Protein AF-C6AEA5-F1 (afdb_monomer_lite)

Foldseek 3Di:
DQAADLAQVLLLVVQVWADPPAKIFHPQLLDDDPDRQWIWGQDPVSDIDIDGPVDDDPVSSVVSCVVVRHHDPPSHDDVVVCVVVVVVVVVVVVVVVVVVVVVVVVVD

Secondary structure (DSSP, 8-state):
------SHHHHHHHTT-EE-SSEEEE--TTS--SS--EEEEE-TTSPEEEEETT---HHHHHHHHHHTTSS-GGGG--HHHHHHHHHHHHHHHHHHHHHHHHHHHTT-

Structure (mmCIF, N/CA/C/O backbone):
data_AF-C6AEA5-F1
#
_entry.id   AF-C6AEA5-F1
#
loop_
_atom_site.group_PDB
_atom_site.id
_atom_site.type_symbol
_atom_site.label_atom_id
_atom_site.label_alt_id
_atom_site.label_comp_id
_atom_site.label_asym_id
_atom_site.label_entity_id
_atom_site.label_seq_id
_atom_site.pdbx_PDB_ins_code
_atom_site.Cartn_x
_atom_site.Cartn_y
_atom_site.Cartn_z
_atom_site.occupancy
_atom_site.B_iso_or_equiv
_atom_site.auth_seq_id
_atom_site.auth_comp_id
_atom_site.auth_asym_id
_atom_site.auth_atom_id
_atom_site.pdbx_PDB_model_num
ATOM 1 N N . MET A 1 1 ? -6.389 -20.471 1.422 1.00 49.03 1 MET A N 1
ATOM 2 C CA . MET A 1 1 ? -5.125 -20.299 2.170 1.00 49.03 1 MET A CA 1
ATOM 3 C C . MET A 1 1 ? -4.811 -18.806 2.166 1.00 49.03 1 MET A C 1
ATOM 5 O O . MET A 1 1 ? -4.460 -18.289 1.117 1.00 49.03 1 MET A O 1
ATOM 9 N N . MET A 1 2 ? -5.099 -18.075 3.250 1.00 54.44 2 MET A N 1
ATOM 10 C CA . MET A 1 2 ? -4.848 -16.624 3.301 1.00 54.44 2 MET A CA 1
ATOM 11 C C . MET A 1 2 ? -3.387 -16.392 3.691 1.00 54.44 2 MET A C 1
ATOM 13 O O . MET A 1 2 ? -2.993 -16.685 4.818 1.00 54.44 2 MET A O 1
ATOM 17 N N . CYS A 1 3 ? -2.577 -15.908 2.756 1.00 59.56 3 CYS A N 1
ATOM 18 C CA . CYS A 1 3 ? -1.175 -15.593 2.998 1.00 59.56 3 CYS A CA 1
ATOM 19 C C . CYS A 1 3 ? -1.077 -14.153 3.515 1.00 59.56 3 CYS A C 1
ATOM 21 O O . CYS A 1 3 ? -1.265 -13.211 2.753 1.00 59.56 3 CYS A O 1
ATOM 23 N N . SER A 1 4 ? -0.790 -13.966 4.806 1.00 66.00 4 SER A N 1
ATOM 24 C CA . SER A 1 4 ? -0.526 -12.631 5.355 1.00 66.00 4 SER A CA 1
ATOM 25 C C . SER A 1 4 ? 0.949 -12.285 5.173 1.00 66.00 4 SER A C 1
ATOM 27 O O . SER A 1 4 ? 1.800 -12.777 5.917 1.00 66.00 4 SER A O 1
ATOM 29 N N . PHE A 1 5 ? 1.262 -11.415 4.217 1.00 72.00 5 PHE A N 1
ATOM 30 C CA . PHE A 1 5 ? 2.634 -10.966 3.990 1.00 72.00 5 PHE A CA 1
ATOM 31 C C . PHE A 1 5 ? 3.004 -9.817 4.936 1.00 72.00 5 PHE A C 1
ATOM 33 O O . PHE A 1 5 ? 2.220 -8.898 5.147 1.00 72.00 5 PHE A O 1
ATOM 40 N N . LYS A 1 6 ? 4.210 -9.866 5.514 1.00 74.19 6 LYS A N 1
ATOM 41 C CA . LYS A 1 6 ? 4.754 -8.804 6.388 1.00 74.19 6 LYS A CA 1
ATOM 42 C C . LYS A 1 6 ? 5.831 -7.949 5.710 1.00 74.19 6 LYS A C 1
ATOM 44 O O . LYS A 1 6 ? 6.353 -7.032 6.326 1.00 74.19 6 LYS A O 1
ATOM 49 N N . ASN A 1 7 ? 6.200 -8.266 4.469 1.00 84.25 7 ASN A N 1
ATOM 50 C CA . ASN A 1 7 ? 7.284 -7.607 3.744 1.00 84.25 7 ASN A CA 1
ATOM 51 C C . ASN A 1 7 ? 6.837 -7.153 2.347 1.00 84.25 7 ASN A C 1
ATOM 53 O O . ASN A 1 7 ? 5.931 -7.726 1.739 1.00 84.25 7 ASN A O 1
ATOM 57 N N . ALA A 1 8 ? 7.504 -6.122 1.829 1.00 89.38 8 ALA A N 1
ATOM 58 C CA . ALA A 1 8 ? 7.199 -5.533 0.530 1.00 89.38 8 ALA A CA 1
ATOM 59 C C . ALA A 1 8 ? 7.424 -6.531 -0.608 1.00 89.38 8 ALA A C 1
ATOM 61 O O . ALA A 1 8 ? 6.632 -6.584 -1.545 1.00 89.38 8 ALA A O 1
ATOM 62 N N . GLN A 1 9 ? 8.454 -7.373 -0.506 1.00 91.19 9 GLN A N 1
ATOM 63 C CA . GLN A 1 9 ? 8.771 -8.378 -1.520 1.00 91.19 9 GLN A CA 1
ATOM 64 C C . GLN A 1 9 ? 7.650 -9.406 -1.706 1.00 91.19 9 GLN A C 1
ATOM 66 O O . GLN A 1 9 ? 7.281 -9.709 -2.841 1.00 91.19 9 GLN A O 1
ATOM 71 N N . GLY A 1 10 ? 7.100 -9.937 -0.612 1.00 89.56 10 GLY A N 1
ATOM 72 C CA . GLY A 1 10 ? 6.011 -10.910 -0.654 1.00 89.56 10 GLY A CA 1
ATOM 73 C C . GLY A 1 10 ? 4.751 -10.314 -1.267 1.00 89.56 10 GLY A C 1
ATOM 74 O O . GLY A 1 10 ? 4.160 -10.921 -2.155 1.00 89.56 10 GLY A O 1
ATOM 75 N N . ILE A 1 11 ? 4.411 -9.082 -0.879 1.00 89.81 11 ILE A N 1
ATOM 76 C CA . ILE A 1 11 ? 3.263 -8.359 -1.440 1.00 89.81 11 ILE A CA 1
ATOM 77 C C . ILE A 1 11 ? 3.477 -8.077 -2.930 1.00 89.81 11 ILE A C 1
ATOM 79 O O . ILE A 1 11 ? 2.590 -8.348 -3.731 1.00 89.81 11 ILE A O 1
ATOM 83 N N . THR A 1 12 ? 4.665 -7.607 -3.321 1.00 93.00 12 THR A N 1
ATOM 84 C CA . THR A 1 12 ? 5.009 -7.341 -4.729 1.00 93.00 12 THR A CA 1
ATOM 85 C C . THR A 1 12 ? 4.824 -8.594 -5.579 1.00 93.00 12 THR A C 1
ATOM 87 O O . THR A 1 12 ? 4.163 -8.550 -6.612 1.00 93.00 12 THR A O 1
ATOM 90 N N . ARG A 1 13 ? 5.362 -9.733 -5.126 1.00 91.75 13 ARG A N 1
ATOM 91 C CA . ARG A 1 13 ? 5.232 -11.013 -5.833 1.00 91.75 13 ARG A CA 1
ATOM 92 C C . ARG A 1 13 ? 3.784 -11.485 -5.911 1.00 91.75 13 ARG A C 1
ATOM 94 O O . ARG A 1 13 ? 3.369 -11.976 -6.954 1.00 91.75 13 ARG A O 1
ATOM 101 N N . ALA A 1 14 ? 3.020 -11.324 -4.835 1.00 90.62 14 ALA A N 1
ATOM 102 C CA . ALA A 1 14 ? 1.621 -11.728 -4.796 1.00 90.62 14 ALA A CA 1
ATOM 103 C C . ALA A 1 14 ? 0.710 -10.842 -5.664 1.00 90.62 14 ALA A C 1
ATOM 105 O O . ALA A 1 14 ? -0.301 -11.316 -6.167 1.00 90.62 14 ALA A O 1
ATOM 106 N N . LEU A 1 15 ? 1.093 -9.585 -5.899 1.00 91.00 15 LEU A N 1
ATOM 107 C CA . LEU A 1 15 ? 0.458 -8.697 -6.878 1.00 91.00 15 LEU A CA 1
ATOM 108 C C . LEU A 1 15 ? 0.947 -8.931 -8.319 1.00 91.00 15 LEU A C 1
ATOM 110 O O . LEU A 1 15 ? 0.634 -8.133 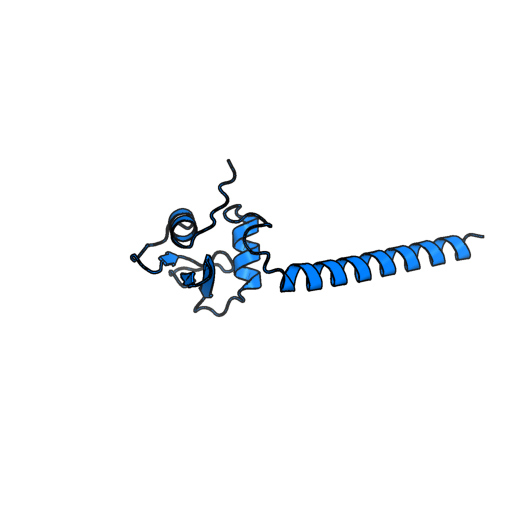-9.200 1.00 91.00 15 LEU A O 1
ATOM 114 N N . HIS A 1 16 ? 1.734 -9.984 -8.565 1.00 90.31 16 HIS A N 1
ATOM 115 C CA . HIS A 1 16 ? 2.366 -10.258 -9.860 1.00 90.31 16 HIS A CA 1
ATOM 116 C C . HIS A 1 16 ? 3.239 -9.095 -10.374 1.00 90.31 16 HIS A C 1
ATOM 118 O O . HIS A 1 16 ? 3.359 -8.872 -11.577 1.00 90.31 16 HIS A O 1
ATOM 124 N N . GLY A 1 17 ? 3.841 -8.341 -9.451 1.00 91.62 17 GLY A N 1
ATOM 125 C CA . GLY A 1 17 ? 4.762 -7.246 -9.738 1.00 91.62 17 GLY A CA 1
ATOM 126 C C . GLY A 1 17 ? 6.221 -7.686 -9.889 1.00 91.62 17 GLY A C 1
ATOM 127 O O . GLY A 1 17 ? 6.566 -8.864 -9.765 1.00 91.62 17 GLY A O 1
ATOM 128 N N . VAL A 1 18 ? 7.102 -6.709 -10.104 1.00 93.75 18 VAL A N 1
ATOM 129 C CA . VAL A 1 18 ? 8.549 -6.906 -10.271 1.00 93.75 18 VAL A CA 1
ATOM 130 C C . VAL A 1 18 ? 9.285 -6.442 -9.018 1.00 93.75 18 VAL A C 1
ATOM 132 O O . VAL A 1 18 ? 9.092 -5.326 -8.542 1.00 93.75 18 VAL A O 1
ATOM 135 N N . TRP A 1 19 ? 10.152 -7.296 -8.469 1.00 94.12 19 TRP A N 1
ATOM 136 C CA . TRP A 1 19 ? 11.005 -6.955 -7.329 1.00 94.12 19 TRP A CA 1
ATOM 137 C C . TRP A 1 19 ? 12.408 -6.555 -7.798 1.00 94.12 19 TRP A C 1
ATOM 139 O O . TRP A 1 19 ? 13.089 -7.348 -8.441 1.00 94.12 19 TRP A O 1
ATOM 149 N N . HIS A 1 20 ? 12.867 -5.364 -7.416 1.00 92.31 20 HIS A N 1
ATOM 150 C CA . HIS A 1 20 ? 14.159 -4.779 -7.803 1.00 92.31 20 HIS A CA 1
ATOM 151 C C . HIS A 1 20 ? 15.229 -4.887 -6.699 1.00 92.31 20 HIS A C 1
ATOM 153 O O . HIS A 1 20 ? 16.200 -4.135 -6.673 1.00 92.31 20 HIS A O 1
ATOM 159 N N . GLY A 1 21 ? 15.053 -5.790 -5.732 1.00 90.31 21 GLY A N 1
ATOM 160 C CA . GLY A 1 21 ? 16.014 -6.035 -4.650 1.00 90.31 21 GLY A CA 1
ATOM 161 C C . GLY A 1 21 ? 15.762 -5.194 -3.398 1.00 90.31 21 GLY A C 1
ATOM 162 O O . GLY A 1 21 ? 15.700 -5.754 -2.308 1.00 90.31 21 GLY A O 1
ATOM 163 N N . ARG A 1 22 ? 15.573 -3.875 -3.546 1.00 89.06 22 ARG A N 1
ATOM 164 C CA . ARG A 1 22 ? 15.273 -2.955 -2.422 1.00 89.06 22 ARG A CA 1
ATOM 165 C C . ARG A 1 22 ? 13.812 -2.514 -2.356 1.00 89.06 22 ARG A C 1
ATOM 167 O O . ARG A 1 22 ? 13.288 -2.258 -1.275 1.00 89.06 22 ARG A O 1
ATOM 174 N N . TYR A 1 23 ? 13.171 -2.429 -3.511 1.00 93.00 23 TYR A N 1
ATOM 175 C CA . TYR A 1 23 ? 11.776 -2.052 -3.670 1.00 93.00 23 TYR A CA 1
ATOM 176 C C . TYR A 1 23 ? 11.145 -2.913 -4.763 1.00 93.00 23 TYR A C 1
ATOM 178 O O . TYR A 1 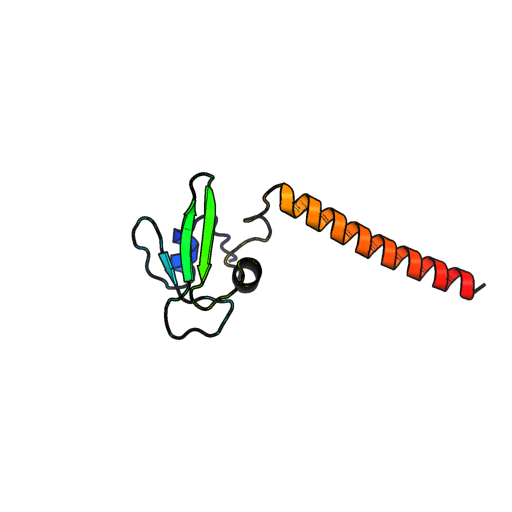23 ? 11.843 -3.562 -5.545 1.00 93.00 23 TYR A O 1
ATOM 186 N N . GLY A 1 24 ? 9.824 -2.925 -4.810 1.00 94.62 24 GLY A N 1
ATOM 187 C CA . GLY A 1 24 ? 9.031 -3.596 -5.817 1.00 94.62 24 GLY A CA 1
ATOM 188 C C . GLY A 1 24 ? 8.072 -2.635 -6.489 1.00 94.62 24 GLY A C 1
ATOM 189 O O . GLY A 1 24 ? 7.668 -1.631 -5.904 1.00 94.62 24 GLY A O 1
ATOM 190 N N . THR A 1 25 ? 7.715 -2.958 -7.721 1.00 94.94 25 THR A N 1
ATOM 191 C CA . THR A 1 25 ? 6.711 -2.242 -8.498 1.00 94.94 25 THR A CA 1
ATOM 192 C C . THR A 1 25 ? 5.575 -3.195 -8.835 1.00 94.94 25 THR A C 1
ATOM 194 O O . THR A 1 25 ? 5.798 -4.342 -9.223 1.00 94.94 25 THR A O 1
ATOM 197 N N . ALA A 1 26 ? 4.341 -2.749 -8.643 1.00 94.50 26 ALA A N 1
ATOM 198 C CA . ALA A 1 26 ? 3.147 -3.534 -8.919 1.00 94.50 26 ALA A CA 1
ATOM 199 C C . ALA A 1 26 ? 2.012 -2.631 -9.405 1.00 94.50 26 ALA A C 1
ATOM 201 O O . ALA A 1 26 ? 2.092 -1.404 -9.333 1.00 94.50 26 ALA A O 1
ATOM 202 N N . ARG A 1 27 ? 0.932 -3.238 -9.900 1.00 94.19 27 ARG A N 1
ATOM 203 C CA . ARG A 1 27 ? -0.313 -2.505 -10.142 1.00 94.19 27 ARG A CA 1
ATOM 204 C C . ARG A 1 27 ? -0.984 -2.211 -8.809 1.00 94.19 27 ARG A C 1
ATOM 206 O O . ARG A 1 27 ? -1.000 -3.059 -7.914 1.00 94.19 27 ARG A O 1
ATOM 213 N N . CYS A 1 28 ? -1.511 -1.003 -8.669 1.00 92.62 28 CYS A N 1
ATOM 214 C CA . CYS A 1 28 ? -2.239 -0.637 -7.469 1.00 92.62 28 CYS A CA 1
ATOM 215 C C . CYS A 1 28 ? -3.582 -1.384 -7.441 1.00 92.62 28 CYS A C 1
ATOM 217 O O . CYS A 1 28 ? -4.304 -1.329 -8.427 1.00 92.62 28 CYS A O 1
ATOM 219 N N . PRO A 1 29 ? -3.954 -2.060 -6.342 1.00 90.75 29 PRO A N 1
ATOM 220 C CA . PRO A 1 29 ? -5.260 -2.708 -6.235 1.00 90.75 29 PRO A CA 1
ATOM 221 C C . PRO A 1 29 ? -6.390 -1.738 -5.842 1.00 90.75 29 PRO A C 1
ATOM 223 O O . PRO A 1 29 ? -7.547 -2.148 -5.782 1.00 90.75 29 PRO A O 1
ATOM 226 N N . ALA A 1 30 ? -6.072 -0.481 -5.504 1.00 90.19 30 ALA A N 1
ATOM 227 C CA . ALA A 1 30 ? -7.059 0.519 -5.086 1.00 90.19 30 ALA A CA 1
ATOM 228 C C . ALA A 1 30 ? -7.749 1.230 -6.262 1.00 90.19 30 ALA A C 1
ATOM 230 O O . ALA A 1 30 ? -8.816 1.810 -6.073 1.00 90.19 30 ALA A O 1
ATOM 231 N N . HIS A 1 31 ? -7.178 1.152 -7.464 1.00 89.00 31 HIS A N 1
ATOM 232 C CA . HIS A 1 31 ? -7.772 1.646 -8.703 1.00 89.00 31 HIS A CA 1
ATOM 233 C C . HIS A 1 31 ? -7.514 0.654 -9.836 1.00 89.00 31 HIS A C 1
ATOM 235 O O . HIS A 1 31 ? -6.653 -0.213 -9.720 1.00 89.00 31 HIS A O 1
ATOM 241 N N . ASP A 1 32 ? -8.266 0.769 -10.928 1.00 83.19 32 ASP A N 1
ATOM 242 C CA . ASP A 1 32 ? -8.003 -0.035 -12.119 1.00 83.19 32 ASP A CA 1
ATOM 243 C C . ASP A 1 32 ? -6.820 0.564 -12.885 1.00 83.19 32 ASP A C 1
ATOM 245 O O . ASP A 1 32 ? -6.910 1.660 -13.447 1.00 83.19 32 ASP A O 1
ATOM 249 N N . ASP A 1 33 ? -5.686 -0.130 -12.843 1.00 82.25 33 ASP A N 1
ATOM 250 C CA . ASP A 1 33 ? -4.434 0.341 -13.413 1.00 82.25 33 ASP A CA 1
ATOM 251 C C . ASP A 1 33 ? -3.977 -0.518 -14.587 1.00 82.25 33 ASP A C 1
ATOM 253 O O . ASP A 1 33 ? -3.960 -1.751 -14.534 1.00 82.25 33 ASP A O 1
ATOM 257 N N . ARG A 1 34 ? -3.507 0.147 -15.642 1.00 83.12 34 ARG A N 1
ATOM 258 C CA . ARG A 1 34 ? -2.910 -0.518 -16.805 1.00 83.12 34 ARG A CA 1
ATOM 259 C C . ARG A 1 34 ? -1.407 -0.728 -16.621 1.00 83.12 34 ARG A C 1
ATOM 261 O O . ARG A 1 34 ? -0.858 -1.713 -17.127 1.00 83.12 34 ARG A O 1
ATOM 268 N N . LEU A 1 35 ? -0.750 0.155 -15.868 1.00 84.75 35 LEU A N 1
ATOM 269 C CA . LEU A 1 35 ? 0.698 0.177 -15.655 1.00 84.75 35 LEU A CA 1
ATOM 270 C C . LEU A 1 35 ? 1.038 -0.040 -14.169 1.00 84.75 35 LEU A C 1
ATOM 272 O O . LEU A 1 35 ? 0.181 0.106 -13.307 1.00 84.75 35 LEU A O 1
ATOM 276 N N . PRO A 1 36 ? 2.265 -0.455 -13.820 1.00 87.44 36 PRO A N 1
ATOM 277 C CA . PRO A 1 36 ? 2.646 -0.599 -12.420 1.00 87.44 36 PRO A CA 1
ATOM 278 C C . PRO A 1 36 ? 2.860 0.781 -11.768 1.00 87.44 36 PRO A C 1
ATOM 280 O O . PRO A 1 36 ? 3.961 1.323 -11.817 1.00 87.44 36 PRO A O 1
ATOM 283 N N . SER A 1 37 ? 1.818 1.365 -11.164 1.00 90.62 37 SER A N 1
ATOM 284 C CA . SER A 1 37 ? 1.917 2.654 -10.448 1.00 90.62 37 SER A CA 1
ATOM 285 C C . SER A 1 37 ? 2.170 2.541 -8.942 1.00 90.62 37 SER A C 1
ATOM 287 O O . SER A 1 37 ? 2.327 3.565 -8.275 1.00 90.62 37 SER A O 1
ATOM 289 N N . LEU A 1 38 ? 2.175 1.331 -8.378 1.00 92.81 38 LEU A N 1
ATOM 290 C CA . LEU A 1 38 ? 2.399 1.113 -6.952 1.00 92.81 38 LEU A CA 1
ATOM 291 C C . LEU A 1 38 ? 3.863 0.753 -6.695 1.00 92.81 38 LEU A C 1
ATOM 293 O O . LEU A 1 38 ? 4.354 -0.268 -7.174 1.00 92.81 38 LEU A O 1
ATOM 297 N N . SER A 1 39 ? 4.530 1.564 -5.880 1.00 93.62 39 SER A N 1
ATOM 298 C CA . SER A 1 39 ? 5.852 1.282 -5.328 1.00 93.62 39 SER A CA 1
ATOM 299 C C . SER A 1 39 ? 5.726 0.720 -3.913 1.00 93.62 39 SER A C 1
ATOM 301 O O . SER A 1 39 ? 4.986 1.252 -3.079 1.00 93.62 39 SER A O 1
ATOM 303 N N . LEU A 1 40 ? 6.448 -0.369 -3.658 1.00 92.38 40 LEU A N 1
ATOM 304 C CA . LEU A 1 40 ? 6.476 -1.108 -2.400 1.00 92.38 40 LEU A CA 1
ATOM 305 C C . LEU A 1 40 ? 7.915 -1.195 -1.891 1.00 92.38 40 LEU A C 1
ATOM 307 O O . LEU A 1 40 ? 8.776 -1.732 -2.579 1.00 92.38 40 LEU A O 1
ATOM 311 N N . ALA A 1 41 ? 8.189 -0.752 -0.669 1.00 91.12 41 ALA A N 1
ATOM 312 C CA . ALA A 1 41 ? 9.517 -0.890 -0.069 1.00 91.12 41 ALA A CA 1
ATOM 313 C C . ALA A 1 41 ? 9.444 -1.254 1.416 1.00 91.12 41 ALA A C 1
ATOM 315 O O . ALA A 1 41 ? 8.450 -0.992 2.093 1.00 91.12 41 ALA A O 1
ATOM 316 N N . ASN A 1 42 ? 10.516 -1.861 1.926 1.00 87.38 42 ASN A N 1
ATOM 317 C CA . ASN A 1 42 ? 10.699 -2.044 3.362 1.00 87.38 42 ASN A CA 1
ATOM 318 C C . ASN A 1 42 ? 11.423 -0.813 3.920 1.00 87.38 42 ASN A C 1
ATOM 320 O O . ASN A 1 42 ? 12.534 -0.507 3.492 1.00 87.38 42 ASN A O 1
ATOM 324 N N . GLY A 1 43 ? 10.795 -0.111 4.860 1.00 82.12 43 GLY A N 1
ATOM 325 C CA . GLY A 1 43 ? 11.424 0.961 5.627 1.00 82.12 43 GLY A CA 1
ATOM 326 C C . GLY A 1 43 ? 12.343 0.427 6.732 1.00 82.12 43 GLY A C 1
ATOM 327 O O . GLY A 1 43 ? 12.332 -0.763 7.050 1.00 82.12 43 GLY A O 1
ATOM 328 N N . HIS A 1 44 ? 13.113 1.331 7.342 1.00 74.25 44 HIS A N 1
ATOM 329 C CA . HIS A 1 44 ? 14.128 1.000 8.349 1.00 74.25 44 HIS A CA 1
ATOM 330 C C . HIS A 1 44 ? 13.556 0.369 9.637 1.00 74.25 44 HIS A C 1
ATOM 332 O O . HIS A 1 44 ? 14.229 -0.453 10.247 1.00 74.25 44 HIS A O 1
ATOM 338 N N . ASP A 1 45 ? 12.292 0.641 9.987 1.00 71.62 45 ASP A N 1
ATOM 339 C CA . ASP A 1 45 ? 11.639 0.130 11.209 1.00 71.62 45 ASP A CA 1
ATOM 340 C C . ASP A 1 45 ? 10.704 -1.066 10.959 1.00 71.62 45 ASP A C 1
ATOM 342 O O . ASP A 1 45 ? 9.652 -1.188 11.589 1.00 71.62 45 ASP A O 1
ATOM 346 N N . ALA A 1 46 ? 11.010 -1.902 9.960 1.00 70.44 46 ALA A N 1
ATOM 347 C CA . ALA A 1 46 ? 10.118 -2.972 9.484 1.00 70.44 46 ALA A CA 1
ATOM 348 C C . ALA A 1 46 ? 8.723 -2.476 9.036 1.00 70.44 46 ALA A C 1
ATOM 350 O O . ALA A 1 46 ? 7.777 -3.254 8.903 1.00 70.44 46 ALA A O 1
ATOM 351 N N . ARG A 1 47 ? 8.596 -1.170 8.774 1.00 77.50 47 ARG A N 1
ATOM 352 C CA . ARG A 1 47 ? 7.381 -0.537 8.258 1.00 77.50 47 ARG A CA 1
ATOM 353 C C . ARG A 1 47 ? 7.307 -0.719 6.751 1.00 77.50 47 ARG A C 1
ATOM 355 O O . ARG A 1 47 ? 8.301 -0.543 6.048 1.00 77.50 47 ARG A O 1
ATOM 362 N N . LEU A 1 48 ? 6.120 -1.032 6.246 1.00 82.31 48 LEU A N 1
ATOM 363 C CA . LEU A 1 48 ? 5.885 -1.078 4.809 1.00 82.31 48 LEU A CA 1
ATOM 364 C C . LEU A 1 48 ? 5.711 0.346 4.271 1.00 82.31 48 LEU A C 1
ATOM 366 O O . LEU A 1 48 ? 4.860 1.094 4.752 1.00 82.31 48 LEU A O 1
ATOM 370 N N . LEU A 1 49 ? 6.479 0.696 3.248 1.00 87.94 49 LEU A N 1
ATOM 371 C CA . LEU A 1 49 ? 6.301 1.927 2.493 1.00 87.94 49 LEU A CA 1
ATOM 372 C C . LEU A 1 49 ? 5.505 1.606 1.232 1.00 87.94 49 LEU A C 1
ATOM 374 O O . LEU A 1 49 ? 5.897 0.745 0.444 1.00 87.94 49 LEU A O 1
ATOM 378 N N . LEU A 1 50 ? 4.377 2.294 1.075 1.00 88.81 50 LEU A N 1
ATOM 379 C CA . LEU A 1 50 ? 3.486 2.175 -0.071 1.00 88.81 50 LEU A CA 1
ATOM 380 C C . LEU A 1 50 ? 3.293 3.554 -0.665 1.00 88.81 50 LEU A C 1
ATOM 382 O O . LEU A 1 50 ? 2.900 4.483 0.042 1.00 88.81 50 LEU A O 1
ATOM 386 N N . TYR A 1 51 ? 3.537 3.667 -1.960 1.00 90.44 51 TYR A N 1
ATOM 387 C CA . TYR A 1 51 ? 3.324 4.909 -2.677 1.00 90.44 51 TYR A CA 1
ATOM 388 C C . TYR A 1 51 ? 2.719 4.622 -4.041 1.00 90.44 51 TYR A C 1
ATOM 390 O O . TYR A 1 51 ? 3.280 3.853 -4.820 1.00 90.44 51 TYR A O 1
ATOM 398 N N . CYS A 1 52 ? 1.568 5.226 -4.318 1.00 93.31 52 CYS A N 1
ATOM 399 C CA . CYS A 1 52 ? 0.908 5.120 -5.608 1.00 93.31 52 CYS A CA 1
ATOM 400 C C . CYS A 1 52 ? 1.064 6.434 -6.374 1.00 93.31 52 CYS A C 1
ATOM 402 O O . CYS A 1 52 ? 0.572 7.472 -5.934 1.00 93.31 52 CYS A O 1
ATOM 404 N N . TYR A 1 53 ? 1.701 6.376 -7.544 1.00 89.25 53 TYR A N 1
ATOM 405 C CA . TYR A 1 53 ? 1.914 7.550 -8.399 1.00 89.25 53 TYR A CA 1
ATOM 406 C C . TYR A 1 53 ? 0.616 8.099 -9.013 1.00 89.25 53 TYR A C 1
ATOM 408 O O . TYR A 1 53 ? 0.586 9.248 -9.438 1.00 89.25 53 TYR A O 1
ATOM 416 N N . ALA A 1 54 ? -0.461 7.307 -9.036 1.00 87.88 54 ALA A N 1
ATOM 417 C CA . ALA A 1 54 ? -1.774 7.742 -9.516 1.00 87.88 54 ALA A CA 1
ATOM 418 C C . ALA A 1 54 ? -2.561 8.574 -8.482 1.00 87.88 54 ALA A C 1
ATOM 420 O O . ALA A 1 54 ? -3.601 9.133 -8.817 1.00 87.88 54 ALA A O 1
ATOM 421 N N . GLY A 1 55 ? -2.077 8.665 -7.235 1.00 88.88 55 GLY A N 1
ATOM 422 C CA . GLY A 1 55 ? -2.683 9.493 -6.188 1.00 88.88 55 GLY A CA 1
ATOM 423 C C . GLY A 1 55 ? -3.590 8.757 -5.198 1.00 88.88 55 GLY A C 1
ATOM 424 O O . GLY A 1 55 ? -4.239 9.415 -4.387 1.00 88.88 55 GLY A O 1
ATOM 425 N N . CYS A 1 56 ? -3.632 7.419 -5.204 1.00 90.88 56 CYS A N 1
ATOM 426 C CA . CYS A 1 56 ? -4.348 6.676 -4.162 1.00 90.88 56 CYS A CA 1
ATOM 427 C C . CYS A 1 56 ? -3.753 6.951 -2.780 1.00 90.88 56 CYS A C 1
ATOM 429 O O . CYS A 1 56 ? -2.533 6.924 -2.586 1.00 90.88 56 CYS A O 1
ATOM 431 N N . SER A 1 57 ? -4.624 7.143 -1.793 1.00 86.81 57 SER A N 1
ATOM 432 C CA . SER A 1 57 ? -4.187 7.305 -0.415 1.00 86.81 57 SER A CA 1
ATOM 433 C C . SER A 1 57 ? -3.638 5.991 0.142 1.00 86.81 57 SER A C 1
ATOM 435 O O . SER A 1 57 ? -4.071 4.893 -0.218 1.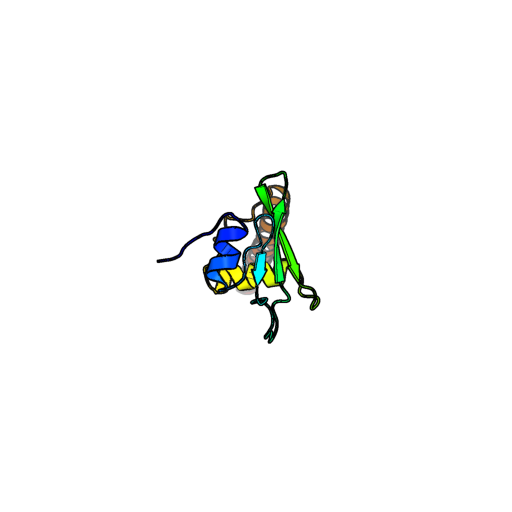00 86.81 57 SER A O 1
ATOM 437 N N . PHE A 1 58 ? -2.723 6.093 1.107 1.00 85.25 58 PHE A N 1
ATOM 438 C CA . PHE A 1 58 ? -2.178 4.925 1.802 1.00 85.25 58 PHE A CA 1
ATOM 439 C C . PHE A 1 58 ? -3.294 4.020 2.353 1.00 85.25 58 PHE A C 1
ATOM 441 O O . PHE A 1 58 ? -3.251 2.801 2.210 1.00 85.25 58 PHE A O 1
ATOM 448 N N . ARG A 1 59 ? -4.348 4.616 2.927 1.00 84.12 59 ARG A N 1
ATOM 449 C CA . ARG A 1 59 ? -5.474 3.885 3.521 1.00 84.12 59 ARG A CA 1
ATOM 450 C C . ARG A 1 59 ? -6.269 3.081 2.490 1.00 84.12 59 ARG A C 1
ATOM 452 O O . ARG A 1 59 ? -6.664 1.958 2.799 1.00 84.12 59 ARG A O 1
ATOM 459 N N . GLU A 1 60 ? -6.487 3.622 1.295 1.00 86.75 60 GLU A N 1
ATOM 460 C CA . GLU A 1 60 ? -7.180 2.917 0.209 1.00 86.75 60 GLU A CA 1
ATOM 461 C C . GLU A 1 60 ? -6.374 1.716 -0.276 1.00 86.75 60 GLU A C 1
ATOM 463 O O . GLU A 1 60 ? -6.921 0.620 -0.400 1.00 86.75 60 GLU A O 1
ATOM 468 N N . ILE A 1 61 ? -5.061 1.890 -0.450 1.00 88.69 61 ILE A N 1
ATOM 469 C CA . ILE A 1 61 ? -4.148 0.810 -0.843 1.00 88.69 61 ILE A CA 1
ATOM 470 C C . ILE A 1 61 ? -4.190 -0.315 0.199 1.00 88.69 61 ILE A C 1
ATOM 472 O O . ILE A 1 61 ? -4.373 -1.480 -0.155 1.00 88.69 61 ILE A O 1
ATOM 476 N N . ILE A 1 62 ? -4.105 0.016 1.493 1.00 86.56 62 ILE A N 1
ATOM 477 C CA . ILE A 1 62 ? -4.207 -0.970 2.578 1.00 86.56 62 ILE A CA 1
ATOM 478 C C . ILE A 1 62 ? -5.549 -1.696 2.569 1.00 86.56 62 ILE A C 1
ATOM 480 O O . ILE A 1 62 ? -5.587 -2.923 2.667 1.00 86.56 62 ILE A O 1
ATOM 484 N N . GLN A 1 63 ? -6.659 -0.967 2.453 1.00 85.50 63 GLN A N 1
ATOM 485 C CA . GLN A 1 63 ? -7.980 -1.587 2.418 1.00 85.50 63 GLN A CA 1
ATOM 486 C C . GLN A 1 63 ? -8.132 -2.527 1.225 1.00 85.50 63 GLN A C 1
ATOM 488 O O . GLN A 1 63 ? -8.665 -3.624 1.394 1.00 85.50 63 GLN A O 1
ATOM 493 N N . ALA A 1 64 ? -7.642 -2.132 0.051 1.00 89.69 64 ALA A N 1
ATOM 494 C CA . ALA A 1 64 ? -7.650 -2.972 -1.135 1.00 89.69 64 ALA A CA 1
ATOM 495 C C . ALA A 1 64 ? -6.822 -4.248 -0.920 1.00 89.69 64 ALA A C 1
ATOM 497 O O . ALA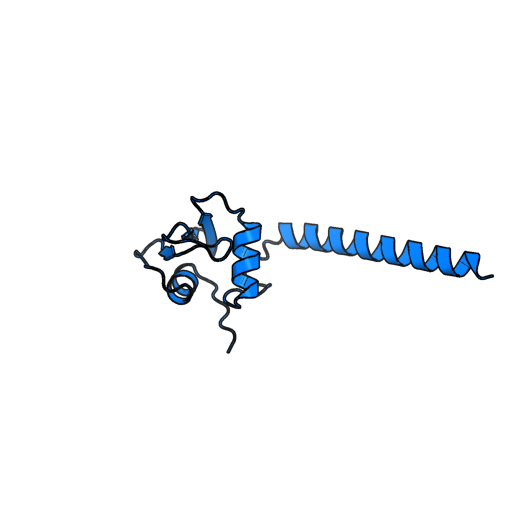 A 1 64 ? -7.336 -5.342 -1.140 1.00 89.69 64 ALA A O 1
ATOM 498 N N . LEU A 1 65 ? -5.604 -4.128 -0.380 1.00 87.69 65 LEU A N 1
ATOM 499 C CA . LEU A 1 65 ? -4.732 -5.266 -0.059 1.00 87.69 65 LEU A CA 1
ATOM 500 C C . LEU A 1 65 ? -5.354 -6.235 0.965 1.00 87.69 65 LEU A C 1
ATOM 502 O 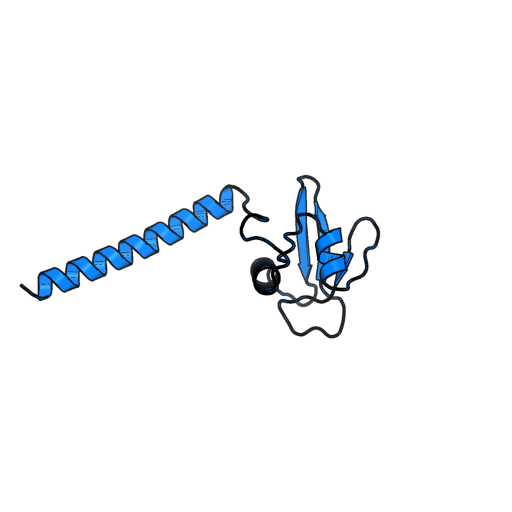O . LEU A 1 65 ? -5.195 -7.452 0.845 1.00 87.69 65 LEU A O 1
ATOM 506 N N . ILE A 1 66 ? -6.086 -5.717 1.957 1.00 85.94 66 ILE A N 1
ATOM 507 C CA . ILE A 1 66 ? -6.834 -6.534 2.926 1.00 85.94 66 ILE A CA 1
ATOM 508 C C . ILE A 1 66 ? -8.016 -7.239 2.248 1.00 85.94 66 ILE A C 1
ATOM 510 O O . ILE A 1 66 ? -8.256 -8.413 2.522 1.00 85.94 66 ILE A O 1
ATOM 514 N N . ARG A 1 67 ? -8.753 -6.552 1.361 1.00 84.25 67 ARG A N 1
ATOM 515 C CA . ARG A 1 67 ? -9.902 -7.129 0.635 1.00 84.25 67 ARG A CA 1
ATOM 516 C C . ARG A 1 67 ? -9.495 -8.317 -0.232 1.00 84.25 67 ARG A C 1
ATOM 518 O O . ARG A 1 67 ? -10.210 -9.311 -0.249 1.00 84.25 67 ARG A O 1
ATOM 525 N N . ILE A 1 68 ? -8.340 -8.236 -0.891 1.00 86.06 68 ILE A N 1
ATOM 526 C CA . ILE A 1 68 ? -7.783 -9.344 -1.683 1.00 86.06 68 ILE A CA 1
ATOM 527 C C . ILE A 1 68 ? -7.050 -10.392 -0.827 1.00 86.06 68 ILE A C 1
ATOM 529 O O . ILE A 1 68 ? -6.588 -11.403 -1.346 1.00 86.06 68 ILE A O 1
ATOM 533 N N . GLY A 1 69 ? -6.944 -10.174 0.488 1.00 83.44 69 GLY A N 1
ATOM 534 C CA . GLY A 1 69 ? -6.400 -11.146 1.436 1.00 83.44 69 GLY A CA 1
ATOM 535 C C . GLY A 1 69 ? -4.874 -11.253 1.470 1.00 83.44 69 GLY A C 1
ATOM 536 O O . GLY A 1 69 ? -4.365 -12.211 2.047 1.00 83.44 69 GLY A O 1
ATOM 537 N N . LEU A 1 70 ? -4.146 -10.289 0.893 1.00 83.75 70 LEU A N 1
ATOM 538 C CA . LEU A 1 70 ? -2.674 -10.258 0.916 1.00 83.75 70 LEU A CA 1
ATOM 539 C C . LEU A 1 70 ? -2.105 -9.700 2.225 1.00 83.75 70 LEU A C 1
ATOM 541 O O . LEU A 1 70 ? -0.941 -9.931 2.559 1.00 83.75 70 LEU A O 1
ATOM 545 N N . LEU A 1 71 ? -2.927 -8.964 2.973 1.00 79.25 71 LEU A N 1
ATOM 546 C CA . LEU A 1 71 ? -2.558 -8.358 4.243 1.00 79.25 71 LEU A CA 1
ATOM 547 C C . LEU A 1 71 ? -3.582 -8.688 5.324 1.00 79.25 71 LEU A C 1
ATOM 549 O O . LEU A 1 71 ? -4.786 -8.497 5.155 1.00 79.25 71 LEU A O 1
ATOM 553 N N . GLY A 1 72 ? -3.090 -9.169 6.465 1.00 69.19 72 GLY A N 1
ATOM 554 C CA . GLY A 1 72 ? -3.905 -9.322 7.662 1.00 69.19 72 GLY A CA 1
ATOM 555 C C . GLY A 1 72 ? -4.214 -7.962 8.282 1.00 69.19 72 GLY A C 1
ATOM 556 O O . GLY A 1 72 ? -3.370 -7.065 8.272 1.00 69.19 72 GLY A O 1
ATOM 557 N N . LYS A 1 73 ? -5.390 -7.820 8.912 1.00 63.41 73 LYS A N 1
ATOM 558 C CA . LYS A 1 73 ? -5.735 -6.613 9.693 1.00 63.41 73 LYS A CA 1
ATOM 559 C C . LYS A 1 73 ? -4.643 -6.255 10.711 1.00 63.41 73 LYS A C 1
ATOM 561 O O . LYS A 1 73 ? -4.483 -5.080 11.002 1.00 63.41 73 LYS A O 1
ATOM 566 N N . GLN A 1 74 ? -3.882 -7.246 11.199 1.00 59.25 74 GLN A N 1
ATOM 567 C CA . GLN A 1 74 ? -2.789 -7.047 12.152 1.00 59.25 74 GLN A CA 1
ATOM 568 C C . GLN A 1 74 ? -1.477 -6.483 11.590 1.00 59.25 74 GLN A C 1
ATOM 570 O O . GLN A 1 74 ? -0.642 -6.031 12.366 1.00 59.25 74 GLN A O 1
ATOM 575 N N . ALA A 1 75 ? -1.273 -6.490 10.273 1.00 58.28 75 ALA A N 1
ATOM 576 C CA . ALA A 1 75 ? 0.031 -6.212 9.668 1.00 58.28 75 ALA A CA 1
ATOM 577 C C . ALA A 1 75 ? 0.447 -4.724 9.672 1.00 58.28 75 ALA A C 1
ATOM 579 O O . ALA A 1 75 ? 1.581 -4.419 9.321 1.00 58.28 75 ALA A O 1
ATOM 580 N N . PHE A 1 76 ? -0.438 -3.812 10.091 1.00 54.78 76 PHE A N 1
ATOM 581 C CA . PHE A 1 76 ? -0.205 -2.358 10.080 1.00 54.78 76 PHE A CA 1
ATOM 582 C C . PHE A 1 76 ? -0.513 -1.652 11.400 1.00 54.78 76 PHE A C 1
ATOM 584 O O . PHE A 1 76 ? -0.594 -0.425 11.424 1.00 54.78 76 PHE A O 1
ATOM 591 N N . PHE A 1 77 ? -0.711 -2.388 12.496 1.00 49.97 77 PHE A N 1
ATOM 592 C CA . PHE A 1 77 ? -0.966 -1.750 13.786 1.00 49.97 77 PHE A CA 1
ATOM 593 C C . PHE A 1 77 ? 0.315 -1.119 14.336 1.00 49.97 77 PHE A C 1
ATOM 595 O O . PHE A 1 77 ? 1.025 -1.707 15.146 1.00 49.97 77 PHE A O 1
ATOM 602 N N . ASP A 1 78 ? 0.594 0.108 13.904 1.00 51.06 78 ASP A N 1
ATOM 603 C CA . ASP A 1 78 ? 1.321 1.054 14.737 1.00 51.06 78 ASP A CA 1
ATOM 604 C C . ASP A 1 78 ? 0.438 1.384 15.956 1.00 51.06 78 ASP A C 1
ATOM 606 O O . ASP A 1 78 ? -0.780 1.562 15.812 1.00 51.06 78 ASP A O 1
ATOM 610 N N . LYS A 1 79 ? 1.024 1.465 17.159 1.00 51.12 79 LYS A N 1
ATOM 611 C CA . LYS A 1 79 ? 0.280 1.700 18.419 1.00 51.12 79 LYS A CA 1
ATOM 612 C C . LYS A 1 79 ? -0.610 2.951 18.349 1.00 51.12 79 LYS A C 1
ATOM 614 O O . LYS A 1 79 ? -1.675 2.984 18.960 1.00 51.12 79 LYS A O 1
ATOM 619 N N . ALA A 1 80 ? -0.197 3.955 17.575 1.00 51.81 80 ALA A N 1
ATOM 620 C CA . ALA A 1 80 ? -0.900 5.227 17.426 1.00 51.81 80 ALA A CA 1
ATOM 621 C C . ALA A 1 80 ? -2.254 5.112 16.691 1.00 51.81 80 ALA A C 1
ATOM 623 O O . ALA A 1 80 ? -3.214 5.790 17.060 1.00 51.81 80 ALA A O 1
ATOM 624 N N . TYR A 1 81 ? -2.376 4.236 15.683 1.00 56.03 81 TYR A N 1
ATOM 625 C CA . TYR A 1 81 ? -3.628 4.098 14.921 1.00 56.03 81 TYR A CA 1
ATOM 626 C C . TYR A 1 81 ? -4.653 3.223 15.650 1.00 56.03 81 TYR A C 1
ATOM 628 O O . TYR A 1 81 ? -5.855 3.456 15.526 1.00 56.03 81 TYR A O 1
ATOM 636 N N . ASP A 1 82 ? -4.199 2.248 16.444 1.00 54.78 82 ASP A N 1
ATOM 637 C CA . ASP A 1 82 ? -5.086 1.431 17.278 1.00 54.78 82 ASP A CA 1
ATOM 638 C C . ASP A 1 82 ? -5.705 2.247 18.421 1.00 54.78 82 ASP A C 1
ATOM 640 O O . ASP A 1 82 ? -6.899 2.116 18.680 1.00 54.78 82 ASP A O 1
ATOM 644 N N . GLN A 1 83 ? -4.956 3.179 19.027 1.00 56.81 83 GLN A N 1
ATOM 645 C CA . GLN A 1 83 ? -5.521 4.142 19.981 1.00 56.81 83 GLN A CA 1
ATOM 646 C C . GLN A 1 83 ? -6.607 5.015 19.337 1.00 56.81 83 GLN A C 1
ATOM 648 O O . GLN A 1 83 ? -7.707 5.131 19.881 1.00 56.81 83 GLN A O 1
ATOM 653 N N . MET A 1 84 ? -6.347 5.566 18.148 1.00 53.09 84 MET A N 1
ATOM 654 C CA . MET A 1 84 ? -7.320 6.401 17.434 1.00 53.09 84 MET A CA 1
ATOM 655 C C . MET A 1 84 ? -8.564 5.606 16.993 1.00 53.09 84 MET A C 1
ATOM 657 O O . MET A 1 84 ? -9.695 6.085 17.112 1.00 53.09 84 MET A O 1
ATOM 661 N N . LEU A 1 85 ? -8.387 4.366 16.524 1.00 57.91 85 LEU A N 1
ATOM 662 C CA . LEU A 1 85 ? -9.489 3.499 16.099 1.00 57.91 85 LEU A CA 1
ATOM 663 C C . LEU A 1 85 ? -10.301 2.970 17.291 1.00 57.91 85 LEU A C 1
ATOM 665 O O 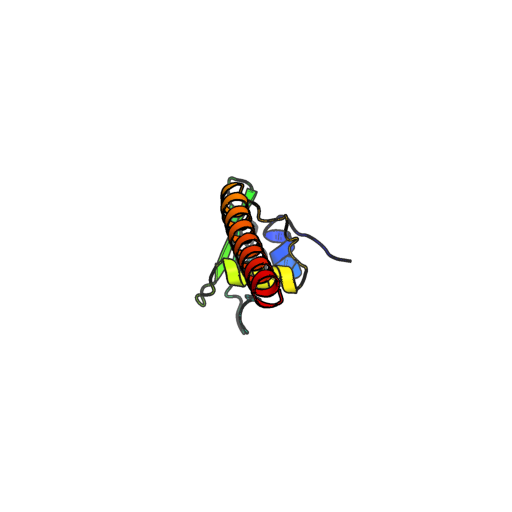. LEU A 1 85 ? -11.522 2.847 17.193 1.00 57.91 85 LEU A O 1
ATOM 669 N N . SER A 1 86 ? -9.647 2.676 18.415 1.00 56.03 86 SER A N 1
ATOM 670 C CA . SER A 1 86 ? -10.303 2.290 19.668 1.00 56.03 86 SER A CA 1
ATOM 671 C C . SER A 1 86 ? -11.160 3.431 20.211 1.00 56.03 86 SER A C 1
ATOM 673 O O . SER A 1 86 ? -12.311 3.203 20.578 1.00 56.03 86 SER A O 1
ATOM 675 N N . PHE A 1 87 ? -10.666 4.670 20.137 1.00 58.03 87 PHE A N 1
ATOM 676 C CA . PHE A 1 87 ? -11.442 5.857 20.493 1.00 58.03 87 PHE A CA 1
ATOM 677 C C . PHE A 1 87 ? -12.658 6.051 19.569 1.00 58.03 87 PHE A C 1
ATOM 679 O O . PHE A 1 87 ? -13.777 6.264 20.031 1.00 58.03 87 PHE A O 1
ATOM 686 N N . SER A 1 88 ? -12.486 5.873 18.254 1.00 60.88 88 SER A N 1
ATOM 687 C CA . SER A 1 88 ? -13.584 5.982 17.279 1.00 60.88 88 SER A CA 1
ATOM 688 C C . SER A 1 88 ? -14.664 4.892 17.448 1.00 60.88 88 SER A C 1
ATOM 690 O O . SER A 1 88 ? -15.866 5.161 17.321 1.00 60.88 88 SER A O 1
ATOM 692 N N . LYS A 1 89 ? -14.267 3.659 17.803 1.00 62.22 89 LYS A N 1
ATOM 693 C CA . LYS A 1 89 ? -15.198 2.569 18.156 1.00 62.22 89 LYS A CA 1
ATOM 694 C C . LYS A 1 89 ? -15.982 2.876 19.432 1.00 62.22 89 LYS A C 1
ATOM 696 O O . LYS A 1 89 ? -17.179 2.591 19.466 1.00 62.22 89 LYS A O 1
ATOM 701 N N . GLN A 1 90 ? -15.331 3.467 20.436 1.00 70.88 90 GLN A N 1
ATOM 702 C CA . GLN A 1 90 ? -15.965 3.873 21.690 1.00 70.88 90 GLN A CA 1
ATOM 703 C C . GLN A 1 90 ? -17.064 4.915 21.429 1.00 70.88 90 GLN A C 1
ATOM 705 O O . GLN A 1 90 ? -18.220 4.669 21.767 1.00 70.88 90 GLN A O 1
ATOM 710 N N . ILE A 1 91 ? -16.750 5.979 20.676 1.00 67.00 91 ILE A N 1
ATOM 711 C CA . ILE A 1 91 ? -17.723 7.014 20.271 1.00 67.00 91 ILE A CA 1
ATOM 712 C C . ILE A 1 91 ? -18.942 6.392 19.573 1.00 67.00 91 ILE A C 1
ATOM 714 O O . ILE A 1 91 ? -20.087 6.713 19.887 1.00 67.00 91 ILE A O 1
ATOM 718 N N . SER A 1 92 ? -18.712 5.458 18.646 1.00 69.12 92 SER A N 1
ATOM 719 C CA . SER A 1 92 ? -19.794 4.793 17.908 1.00 69.12 92 SER A CA 1
ATOM 720 C C . SER A 1 92 ? -20.676 3.911 18.804 1.00 69.12 92 SER A C 1
ATOM 722 O O . SER A 1 92 ? -21.885 3.814 18.583 1.00 69.12 92 SER A O 1
ATOM 724 N N . ALA A 1 93 ? -20.089 3.234 19.794 1.00 71.75 93 ALA A N 1
ATOM 725 C CA . ALA A 1 93 ? -20.820 2.399 20.744 1.00 71.75 93 ALA A CA 1
ATOM 726 C C . ALA A 1 93 ? -21.647 3.245 21.720 1.00 71.75 93 ALA A C 1
ATOM 728 O O . ALA A 1 93 ? -22.799 2.908 21.998 1.00 71.75 93 ALA A O 1
ATOM 729 N N . ASP A 1 94 ? -21.093 4.364 22.180 1.00 76.56 94 ASP A N 1
ATOM 730 C CA . ASP A 1 94 ? -21.768 5.271 23.103 1.00 76.56 94 ASP A CA 1
ATOM 731 C C . ASP A 1 94 ? -22.937 5.992 22.420 1.00 76.56 94 ASP A C 1
ATOM 733 O O . ASP A 1 94 ? -24.027 6.058 22.988 1.00 76.56 94 ASP A O 1
ATOM 737 N N . PHE A 1 95 ? -22.789 6.384 21.147 1.00 66.31 95 PHE A N 1
ATOM 738 C CA . PHE A 1 95 ? -23.900 6.929 20.356 1.00 66.31 95 PHE A CA 1
ATOM 739 C C . PHE A 1 95 ? -25.034 5.904 20.161 1.00 66.31 95 PHE A C 1
ATOM 741 O O . PHE A 1 95 ? -26.216 6.236 20.271 1.00 66.31 95 PHE A O 1
ATOM 748 N N . LYS A 1 96 ? -24.694 4.625 19.935 1.00 76.50 96 LYS A N 1
ATOM 749 C CA . LYS A 1 96 ? -25.684 3.534 19.850 1.00 76.50 96 LYS A CA 1
ATOM 750 C C . LYS A 1 96 ? -26.402 3.296 21.181 1.00 76.50 96 LYS A C 1
ATOM 752 O O . LYS A 1 96 ? -27.616 3.109 21.180 1.00 76.50 96 LYS A O 1
ATOM 757 N N . ARG A 1 97 ? -25.679 3.311 22.306 1.00 78.12 97 ARG A N 1
ATOM 758 C CA . ARG A 1 97 ? -26.257 3.153 23.654 1.00 78.12 97 ARG A CA 1
ATOM 759 C C . ARG A 1 97 ? -27.178 4.315 24.019 1.00 78.12 97 ARG A C 1
ATOM 761 O O . ARG A 1 97 ? -28.265 4.074 24.535 1.00 78.12 97 ARG A O 1
ATOM 768 N N . ALA A 1 98 ? -26.778 5.548 23.707 1.00 76.06 98 ALA A N 1
ATOM 769 C CA . ALA A 1 98 ? -27.598 6.737 23.928 1.00 76.06 98 ALA A CA 1
ATOM 770 C C . ALA A 1 98 ? -28.922 6.661 23.151 1.00 76.06 98 ALA A C 1
ATOM 772 O O . ALA A 1 98 ? -29.985 6.886 23.727 1.00 76.06 98 ALA A O 1
ATOM 773 N N . LYS A 1 99 ? -28.870 6.239 21.879 1.00 77.25 99 LYS A N 1
ATOM 774 C CA . LYS A 1 99 ? -30.071 6.034 21.059 1.00 77.25 99 LYS A CA 1
ATOM 775 C C . LYS A 1 99 ? -31.017 4.983 21.659 1.00 77.25 99 LYS A C 1
ATOM 777 O O . LYS A 1 99 ? -32.206 5.243 21.796 1.00 77.25 99 LYS A O 1
ATOM 782 N N . GLN A 1 100 ? -30.486 3.833 22.083 1.00 76.62 100 GLN A N 1
ATOM 783 C CA . GLN A 1 100 ? -31.290 2.767 22.701 1.00 76.62 100 GLN A CA 1
ATOM 784 C C . GLN A 1 100 ? -31.927 3.187 24.033 1.00 76.62 100 GLN A C 1
ATOM 786 O O . GLN A 1 100 ? -33.012 2.714 24.365 1.00 76.62 100 GLN A O 1
ATOM 791 N N . LYS A 1 101 ? -31.261 4.047 24.814 1.00 80.00 101 LYS A N 1
ATOM 792 C CA . LYS A 1 101 ? -31.813 4.575 26.069 1.00 80.00 101 LYS A CA 1
ATOM 793 C C . LYS A 1 101 ? -33.010 5.495 25.799 1.00 80.00 101 LYS A C 1
ATOM 795 O O . LYS A 1 101 ? -34.064 5.283 26.389 1.00 80.00 101 LYS A O 1
ATOM 800 N N . ALA A 1 102 ? -32.883 6.415 24.842 1.00 71.62 102 ALA A N 1
ATOM 801 C CA . ALA A 1 102 ? -33.965 7.320 24.447 1.00 71.62 102 ALA A CA 1
ATOM 802 C C . ALA A 1 102 ? -35.197 6.579 23.878 1.00 71.62 102 ALA A C 1
ATOM 804 O O . ALA A 1 102 ? -36.336 6.932 24.178 1.00 71.62 102 ALA A O 1
ATOM 805 N N . GLU A 1 103 ? -34.986 5.508 23.105 1.00 73.94 103 GLU A N 1
ATOM 806 C CA . GLU A 1 103 ? -36.070 4.657 22.578 1.00 73.94 103 GLU A CA 1
ATOM 807 C C . GLU A 1 103 ? -36.810 3.864 23.675 1.00 73.94 103 GLU A C 1
ATOM 809 O O . GLU A 1 103 ? -37.974 3.508 23.504 1.00 73.94 103 GLU A O 1
ATOM 814 N N . ARG A 1 104 ? -36.158 3.567 24.808 1.00 71.75 104 ARG A N 1
ATOM 815 C CA . ARG A 1 104 ? -36.790 2.869 25.944 1.00 71.75 104 ARG A CA 1
ATOM 816 C C . ARG A 1 104 ? -37.601 3.809 26.827 1.00 71.75 104 ARG A C 1
ATOM 818 O O . ARG A 1 104 ? -38.651 3.409 27.312 1.00 71.75 104 ARG A O 1
ATOM 825 N N . GLU A 1 105 ? -37.130 5.038 27.012 1.00 72.12 105 GLU A N 1
ATOM 826 C CA . GLU A 1 105 ? -37.802 6.060 27.827 1.00 72.12 105 GLU A CA 1
ATOM 827 C C . GLU A 1 105 ? -39.059 6.620 27.149 1.00 72.12 105 GLU A C 1
ATOM 829 O O . GLU A 1 105 ? -39.992 7.015 27.829 1.00 72.12 105 GLU A O 1
ATOM 834 N N . THR A 1 106 ? -39.120 6.597 25.817 1.00 67.00 106 THR A N 1
ATOM 835 C CA . THR A 1 106 ? -40.297 7.030 25.039 1.00 67.00 106 THR A CA 1
ATOM 836 C C . THR A 1 106 ? -41.394 5.966 24.921 1.00 67.00 106 THR A C 1
ATOM 838 O O . THR A 1 106 ? -42.477 6.258 24.421 1.00 67.00 106 THR A O 1
ATOM 841 N N . ARG A 1 107 ? -41.127 4.727 25.357 1.00 58.78 107 ARG A N 1
ATOM 842 C CA . ARG A 1 107 ? -42.068 3.593 25.297 1.00 58.78 107 ARG A CA 1
ATOM 843 C C . ARG A 1 107 ? -42.769 3.309 26.636 1.00 58.78 107 ARG A C 1
ATOM 845 O O . ARG A 1 107 ? -43.589 2.396 26.692 1.00 58.78 107 ARG A O 1
ATOM 852 N N . ASN A 1 108 ? -42.437 4.057 27.685 1.00 54.12 108 ASN A N 1
ATOM 853 C CA . ASN A 1 108 ? -43.037 3.979 29.018 1.00 54.12 108 ASN A CA 1
ATOM 854 C C . ASN A 1 108 ? -43.844 5.246 29.302 1.00 54.12 108 ASN A C 1
ATOM 856 O O . ASN A 1 108 ? -44.885 5.125 29.976 1.00 54.12 108 ASN A O 1
#

Sequence (108 aa):
MMCSFKNAQGITRALHGVWHGRYGTARCPAHDDRLPSLSLANGHDARLLLYCYAGCSFREIIQALIRIGLLGKQAFFDKAYDQMLSFSKQISADFKRAKQKAERETRN

pLDDT: mean 78.42, std 13.64, range [49.03, 94.94]

Organism: Bartonella grahamii (strain as4aup) (NCBI:txid634504)

Radius of gyration: 19.03 Å; chains: 1; bounding box: 59×30×46 Å